Protein AF-A0A973PLI9-F1 (afdb_monomer_lite)

Radius of gyration: 12.69 Å; chains: 1; bounding box: 40×18×24 Å

Foldseek 3Di:
DFWKAFPQRDIDDDDPPDDDDPRIDTPPDDDPPVVNVVVCVVPPPDPGGNVVVVVVVVD

pLDDT: mean 93.99, std 7.38, range [50.16, 98.31]

Secondary structure (DSSP, 8-state):
-EEEEETT--EEEE-TTSPPPTTEEEEEEE--HHHHHHHHHHH----S-HHHHHHHH--

Sequence (59 aa):
MKVVLNEEEQYSIWPADRENPSGWFDAGFSGTKEECLEHIERVWTDMRPKSLREAMNSE

Structure (mmCIF, N/CA/C/O backbone):
data_AF-A0A973PLI9-F1
#
_entry.id   AF-A0A973PLI9-F1
#
loop_
_atom_site.group_PDB
_atom_site.id
_atom_site.type_symbol
_atom_site.label_atom_id
_atom_site.label_alt_id
_atom_site.label_comp_id
_atom_site.label_asym_id
_atom_site.label_entity_id
_atom_site.label_seq_id
_atom_site.pdbx_PDB_ins_code
_atom_site.Cartn_x
_atom_site.Cartn_y
_atom_site.Cartn_z
_atom_site.occupancy
_atom_site.B_iso_or_equiv
_atom_site.auth_seq_id
_atom_site.auth_comp_id
_atom_site.auth_asym_id
_atom_site.auth_atom_id
_atom_site.pdbx_PDB_model_num
ATOM 1 N N . MET A 1 1 ? -10.673 -3.702 0.042 1.00 96.88 1 MET A N 1
ATOM 2 C CA . MET A 1 1 ? -9.473 -2.987 -0.437 1.00 96.88 1 MET A CA 1
ATOM 3 C C . MET A 1 1 ? -8.259 -3.851 -0.165 1.00 96.88 1 MET A C 1
ATOM 5 O O . MET A 1 1 ? -8.322 -4.719 0.701 1.00 96.88 1 MET A O 1
ATOM 9 N N . LYS A 1 2 ? -7.180 -3.641 -0.906 1.00 97.81 2 LYS A N 1
ATOM 10 C CA . LYS A 1 2 ? -5.874 -4.235 -0.636 1.00 97.81 2 LYS A CA 1
ATOM 11 C C . LYS A 1 2 ? -4.795 -3.169 -0.703 1.00 97.81 2 LYS A C 1
ATOM 13 O O . LYS A 1 2 ? -4.969 -2.172 -1.404 1.00 97.81 2 LYS A O 1
ATOM 18 N N . VAL A 1 3 ? -3.721 -3.370 0.042 1.00 98.25 3 VAL A N 1
ATOM 19 C CA . VAL A 1 3 ? -2.538 -2.516 -0.006 1.00 98.25 3 VAL A CA 1
ATOM 20 C C . VAL A 1 3 ? -1.630 -3.040 -1.108 1.00 98.25 3 VAL A C 1
ATOM 22 O O . VAL A 1 3 ? -1.390 -4.245 -1.206 1.00 98.25 3 VAL A O 1
ATOM 25 N N . VAL A 1 4 ? -1.148 -2.128 -1.938 1.00 98.31 4 VAL A N 1
ATOM 26 C CA . VAL A 1 4 ? -0.212 -2.410 -3.023 1.00 98.31 4 VAL A CA 1
ATOM 27 C C . VAL A 1 4 ? 1.040 -1.559 -2.857 1.00 98.31 4 VAL A C 1
ATOM 29 O O . VAL A 1 4 ? 0.968 -0.457 -2.309 1.00 98.31 4 VAL A O 1
ATOM 32 N N . LEU A 1 5 ? 2.168 -2.068 -3.343 1.00 97.75 5 LEU A N 1
ATOM 33 C CA . LEU A 1 5 ? 3.433 -1.346 -3.410 1.00 97.75 5 LEU A CA 1
ATOM 34 C C . LEU A 1 5 ? 4.042 -1.403 -4.810 1.00 97.75 5 LEU A C 1
ATOM 36 O O . LEU A 1 5 ? 3.786 -2.349 -5.555 1.00 97.75 5 LEU A O 1
ATOM 40 N N . ASN A 1 6 ? 4.857 -0.413 -5.153 1.00 97.06 6 ASN A N 1
ATOM 41 C CA . ASN A 1 6 ? 5.639 -0.407 -6.388 1.00 97.06 6 ASN A CA 1
ATOM 42 C C . ASN A 1 6 ? 7.139 -0.644 -6.126 1.00 97.06 6 ASN A C 1
ATOM 44 O O . ASN A 1 6 ? 7.572 -0.807 -4.985 1.00 97.06 6 ASN A O 1
ATOM 48 N N . GLU A 1 7 ? 7.937 -0.659 -7.196 1.00 95.12 7 GLU A N 1
ATOM 49 C CA . GLU A 1 7 ? 9.396 -0.868 -7.139 1.00 95.12 7 GLU A CA 1
ATOM 50 C C . GLU A 1 7 ? 10.142 0.212 -6.332 1.00 95.12 7 GLU A C 1
ATOM 52 O O . GLU A 1 7 ? 11.205 -0.060 -5.774 1.00 95.12 7 GLU A O 1
ATOM 57 N N . GLU A 1 8 ? 9.554 1.405 -6.204 1.00 95.31 8 GLU A N 1
ATOM 58 C CA . GLU A 1 8 ? 10.087 2.528 -5.424 1.00 95.31 8 GLU A CA 1
ATOM 59 C C . 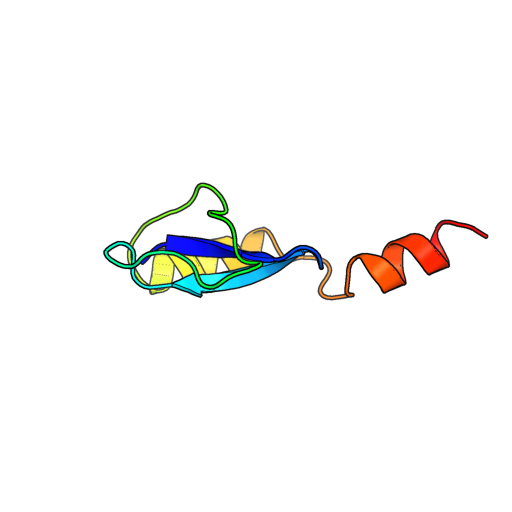GLU A 1 8 ? 9.680 2.488 -3.936 1.00 95.31 8 GLU A C 1
ATOM 61 O O . GLU A 1 8 ? 9.892 3.470 -3.224 1.00 95.31 8 GLU A O 1
ATOM 66 N N . GLU A 1 9 ? 9.108 1.372 -3.460 1.00 94.44 9 GLU A N 1
ATOM 67 C CA . GLU A 1 9 ? 8.578 1.178 -2.095 1.00 94.44 9 GLU A CA 1
ATOM 68 C C . GLU A 1 9 ? 7.460 2.163 -1.710 1.00 94.44 9 GLU A C 1
ATOM 70 O O . GLU A 1 9 ? 7.261 2.481 -0.536 1.00 94.44 9 GLU A O 1
ATOM 75 N N . GLN A 1 10 ? 6.699 2.651 -2.691 1.00 96.62 10 GLN A N 1
ATOM 76 C CA . GLN A 1 10 ? 5.561 3.533 -2.440 1.00 96.62 10 GLN A CA 1
ATOM 77 C C . GLN A 1 10 ? 4.293 2.713 -2.234 1.00 96.62 10 GLN A C 1
ATOM 79 O O . GLN A 1 10 ? 4.002 1.813 -3.020 1.00 96.62 10 GLN A O 1
ATOM 84 N N . TYR A 1 11 ? 3.513 3.064 -1.214 1.00 97.50 11 TYR A N 1
ATOM 85 C CA . TYR A 1 11 ? 2.292 2.351 -0.856 1.00 97.50 11 TYR A CA 1
ATOM 86 C C . TYR A 1 11 ? 1.039 3.049 -1.392 1.00 97.50 11 TYR A C 1
ATOM 88 O O . TYR A 1 11 ? 0.950 4.276 -1.450 1.00 97.50 11 TYR A O 1
ATOM 96 N N . SER A 1 12 ? 0.031 2.256 -1.752 1.00 97.31 12 SER A N 1
ATOM 97 C CA . SER A 1 12 ? -1.301 2.736 -2.125 1.00 97.31 12 SER A CA 1
ATOM 98 C C . SER A 1 12 ? -2.371 1.697 -1.783 1.00 97.31 12 SER A C 1
ATOM 100 O O . SER A 1 12 ? -2.067 0.561 -1.415 1.00 97.31 12 SER A O 1
ATOM 102 N N . ILE A 1 13 ? -3.640 2.079 -1.910 1.00 97.81 13 ILE A N 1
ATOM 103 C CA . ILE A 1 13 ? -4.779 1.167 -1.796 1.00 97.81 13 ILE A CA 1
ATOM 104 C C . ILE A 1 13 ? -5.391 0.898 -3.170 1.00 97.81 13 ILE A C 1
ATOM 106 O O . ILE A 1 13 ? -5.543 1.800 -3.994 1.00 97.81 13 ILE A O 1
ATOM 110 N N . TRP A 1 14 ? -5.801 -0.344 -3.398 1.00 98.06 14 TRP A N 1
ATOM 111 C CA . TRP A 1 14 ? -6.407 -0.796 -4.647 1.00 98.06 14 TRP A CA 1
ATOM 112 C C . TRP A 1 14 ? -7.662 -1.642 -4.376 1.00 98.06 14 TRP A C 1
ATOM 114 O O . TRP A 1 14 ? -7.780 -2.252 -3.302 1.00 98.06 14 TRP A O 1
ATOM 124 N N . PRO A 1 15 ? -8.640 -1.688 -5.299 1.00 97.88 15 PRO A N 1
ATOM 125 C CA . PRO A 1 15 ? -9.737 -2.645 -5.211 1.00 97.88 15 PRO A CA 1
ATOM 126 C C . PRO A 1 15 ? -9.205 -4.085 -5.173 1.00 97.88 15 PRO A C 1
ATOM 128 O O . PRO A 1 15 ? -8.319 -4.455 -5.940 1.00 97.88 15 PRO A O 1
ATOM 131 N N . ALA A 1 16 ? -9.720 -4.895 -4.247 1.00 96.00 16 ALA A N 1
ATOM 132 C CA . ALA A 1 16 ? -9.223 -6.258 -4.025 1.00 96.00 16 ALA A CA 1
ATOM 133 C C . ALA A 1 16 ? -9.663 -7.245 -5.121 1.00 96.00 16 ALA A C 1
ATOM 135 O O . ALA A 1 16 ? -9.049 -8.289 -5.297 1.00 96.00 16 ALA A O 1
ATOM 136 N N . ASP A 1 17 ? -10.713 -6.890 -5.854 1.00 95.88 17 ASP A N 1
ATOM 137 C CA . ASP A 1 17 ? -11.319 -7.634 -6.956 1.00 95.88 17 ASP A CA 1
ATOM 138 C C . ASP A 1 17 ? -10.681 -7.331 -8.322 1.00 95.88 17 ASP A C 1
ATOM 140 O O . ASP A 1 17 ? -11.078 -7.913 -9.330 1.00 95.88 17 ASP A O 1
ATOM 144 N N . ARG A 1 18 ? -9.701 -6.420 -8.376 1.00 96.62 18 ARG A N 1
ATOM 145 C CA . ARG A 1 18 ? -9.014 -6.028 -9.610 1.00 96.62 18 ARG A CA 1
ATOM 146 C C . ARG A 1 18 ? -7.582 -6.537 -9.642 1.00 96.62 18 ARG A C 1
ATOM 148 O O . ARG A 1 18 ? -6.883 -6.551 -8.627 1.00 96.62 18 ARG A O 1
ATOM 155 N N . GLU A 1 19 ? -7.136 -6.881 -10.847 1.00 97.19 19 GLU A N 1
ATOM 156 C CA . GLU A 1 19 ? -5.720 -7.104 -11.127 1.00 97.19 19 GLU A CA 1
ATOM 157 C C . GLU A 1 19 ? -4.920 -5.827 -10.838 1.00 97.19 19 GLU A C 1
ATOM 159 O O . GLU A 1 19 ? -5.437 -4.705 -10.946 1.00 97.19 19 GLU A O 1
ATOM 164 N N . ASN A 1 20 ? -3.668 -6.000 -10.423 1.00 97.25 20 ASN A N 1
ATOM 165 C CA . ASN A 1 20 ? -2.793 -4.870 -10.159 1.00 97.25 20 ASN A CA 1
ATOM 166 C C . ASN A 1 20 ? -2.345 -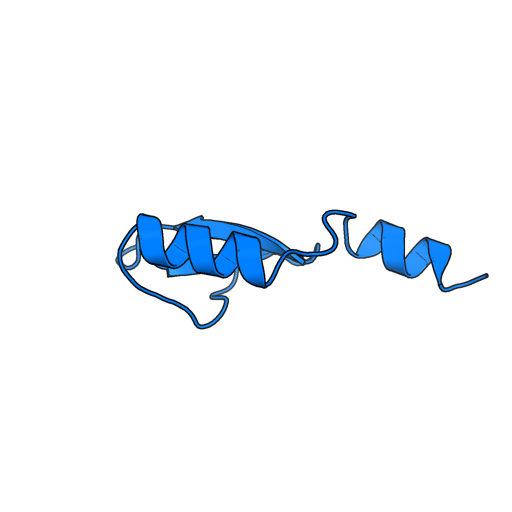4.232 -11.476 1.00 97.25 20 ASN A C 1
ATOM 168 O O . ASN A 1 20 ? -2.058 -4.947 -12.436 1.00 97.25 20 ASN A O 1
ATOM 172 N N . PRO A 1 21 ? -2.235 -2.896 -11.532 1.00 95.94 21 PRO A N 1
ATOM 173 C CA . PRO A 1 21 ? -1.556 -2.243 -12.639 1.00 95.94 21 PRO A CA 1
ATOM 174 C C . PRO A 1 21 ? -0.112 -2.744 -12.769 1.00 95.94 21 PRO A C 1
ATOM 176 O O . PRO A 1 21 ? 0.515 -3.133 -11.783 1.00 95.94 21 PRO A O 1
ATOM 179 N N . SER A 1 22 ? 0.446 -2.673 -13.978 1.00 97.00 22 SER A N 1
ATOM 180 C CA . SER A 1 22 ? 1.858 -2.996 -14.209 1.00 97.00 22 SER A CA 1
ATOM 181 C C . SER A 1 22 ? 2.769 -2.198 -13.269 1.00 97.00 22 SER A C 1
ATOM 183 O O . SER A 1 22 ? 2.595 -0.988 -13.117 1.00 97.00 22 SER A O 1
ATOM 185 N N . GLY A 1 23 ? 3.744 -2.875 -12.658 1.00 96.56 23 GLY A N 1
ATOM 186 C CA . GLY A 1 23 ? 4.675 -2.277 -11.693 1.00 96.56 23 GLY A CA 1
ATOM 187 C C . GLY A 1 23 ? 4.135 -2.149 -10.263 1.00 96.56 23 GLY A C 1
ATOM 188 O O . GLY A 1 23 ? 4.831 -1.600 -9.413 1.00 96.56 23 GLY A O 1
ATOM 189 N N . TRP A 1 24 ? 2.925 -2.649 -9.984 1.00 98.19 24 TRP A N 1
ATOM 190 C CA . TRP A 1 24 ? 2.355 -2.723 -8.637 1.00 98.19 24 TRP A CA 1
ATO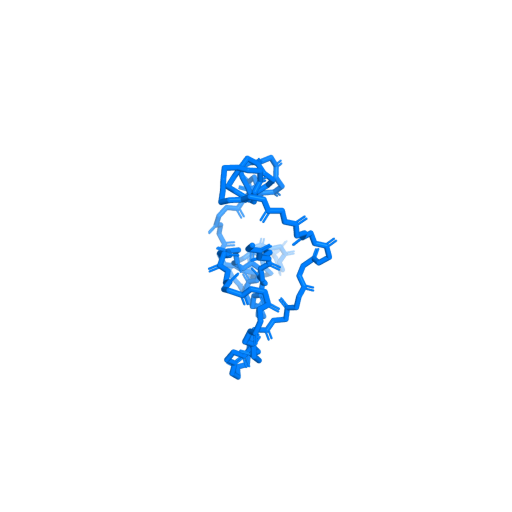M 191 C C . TRP A 1 24 ? 2.167 -4.172 -8.184 1.00 98.19 24 TRP A C 1
ATOM 193 O O . TRP A 1 24 ? 1.702 -5.035 -8.930 1.00 98.19 24 TRP A O 1
ATOM 203 N N . PHE A 1 25 ? 2.467 -4.422 -6.916 1.00 97.81 25 PHE A N 1
ATOM 204 C CA . PHE A 1 25 ? 2.455 -5.739 -6.291 1.00 97.81 25 PHE A CA 1
ATOM 205 C C . PHE A 1 25 ? 1.619 -5.705 -5.014 1.00 97.81 25 PHE A C 1
ATOM 207 O O . PHE A 1 25 ? 1.479 -4.656 -4.389 1.00 97.81 25 PHE A O 1
ATOM 214 N N . ASP A 1 26 ? 1.052 -6.843 -4.617 1.00 97.50 26 ASP A N 1
ATOM 215 C CA . ASP A 1 26 ? 0.302 -6.930 -3.364 1.00 97.50 26 ASP A CA 1
ATOM 216 C C . ASP A 1 26 ? 1.258 -6.818 -2.168 1.00 97.50 26 ASP A C 1
ATOM 218 O O . ASP A 1 26 ? 2.228 -7.567 -2.065 1.00 97.50 26 ASP A O 1
ATOM 222 N N . ALA A 1 27 ? 0.955 -5.917 -1.231 1.00 96.12 27 ALA A N 1
ATOM 223 C CA . ALA A 1 27 ? 1.754 -5.702 -0.021 1.00 96.12 27 ALA A CA 1
ATOM 224 C C . ALA A 1 27 ? 1.406 -6.672 1.124 1.00 96.12 27 ALA A C 1
ATOM 226 O O . ALA A 1 27 ? 1.882 -6.517 2.245 1.00 96.12 27 ALA A O 1
ATOM 227 N N . GLY A 1 28 ? 0.542 -7.659 0.864 1.00 95.44 28 GLY A N 1
ATOM 228 C CA . GLY A 1 28 ? 0.156 -8.682 1.840 1.00 95.44 28 GLY A CA 1
ATOM 229 C C . GLY A 1 28 ? -0.913 -8.257 2.855 1.00 95.44 28 GLY A C 1
ATOM 230 O O . GLY A 1 28 ? -1.173 -9.007 3.792 1.00 95.44 28 GLY A O 1
ATOM 231 N N . PHE A 1 29 ? -1.560 -7.098 2.676 1.00 97.50 29 PHE A N 1
ATOM 232 C CA . PHE A 1 29 ? -2.654 -6.637 3.539 1.00 97.50 29 PHE A CA 1
ATOM 233 C C . PHE A 1 29 ? -3.928 -6.323 2.745 1.00 97.50 29 PHE A C 1
ATOM 235 O O . PHE A 1 29 ? -3.887 -5.652 1.713 1.00 97.50 29 PHE A O 1
ATOM 242 N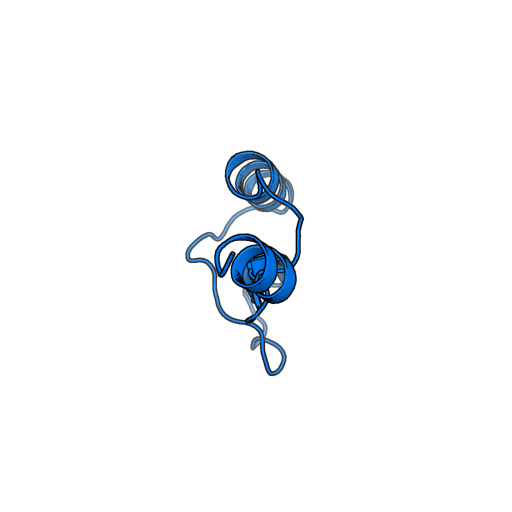 N . SER A 1 30 ? -5.082 -6.763 3.250 1.00 97.69 30 SER A N 1
ATOM 243 C CA . SER A 1 30 ? -6.402 -6.480 2.677 1.00 97.69 30 SER A CA 1
ATOM 244 C C . SER A 1 30 ? -7.451 -6.292 3.764 1.00 97.69 30 SER A C 1
ATOM 246 O O . SER A 1 30 ? -7.456 -7.041 4.736 1.00 97.69 30 SER A O 1
ATOM 248 N N . GLY A 1 31 ? -8.367 -5.347 3.566 1.00 97.31 31 GLY A N 1
ATOM 249 C CA . GLY A 1 31 ? -9.420 -5.020 4.524 1.00 97.31 31 GLY A CA 1
ATOM 250 C C . GLY A 1 31 ? -10.370 -3.945 4.004 1.00 97.31 31 GLY A C 1
ATOM 251 O O . GLY A 1 31 ? -10.504 -3.721 2.791 1.00 97.31 31 GLY A O 1
ATOM 252 N N . THR A 1 32 ? -11.037 -3.265 4.926 1.00 98.19 32 THR A N 1
ATOM 253 C CA . THR A 1 32 ? -11.740 -2.004 4.673 1.00 98.19 32 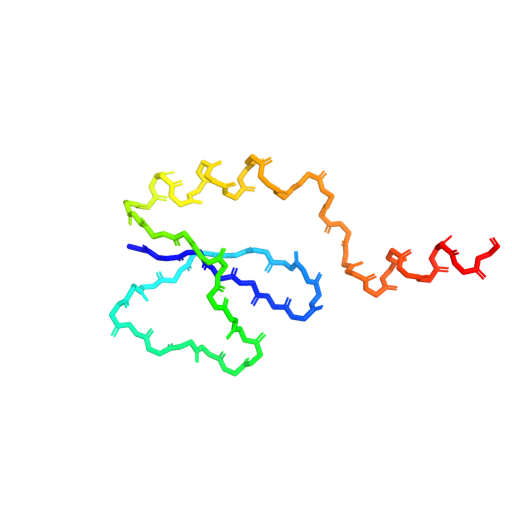THR A CA 1
ATOM 254 C C . THR A 1 32 ? -10.770 -0.930 4.174 1.00 98.19 32 THR A C 1
ATOM 256 O O . THR A 1 32 ? -9.547 -1.082 4.206 1.00 98.19 32 THR A O 1
ATOM 259 N N . LYS A 1 33 ? -11.312 0.173 3.655 1.00 97.25 33 LYS A N 1
ATOM 260 C CA . LYS A 1 33 ? -10.481 1.294 3.206 1.00 97.25 33 LYS A CA 1
ATOM 261 C C . LYS A 1 33 ? -9.675 1.865 4.375 1.00 97.25 33 LYS A C 1
ATOM 263 O O . LYS A 1 33 ? -8.493 2.144 4.212 1.00 97.25 33 LYS A O 1
ATOM 268 N N . GLU A 1 34 ? -10.322 2.001 5.523 1.00 98.12 34 GLU A N 1
ATOM 269 C CA . GLU A 1 34 ? -9.777 2.553 6.756 1.00 98.12 34 GLU A CA 1
ATOM 270 C C . GLU A 1 34 ? -8.637 1.679 7.290 1.00 98.12 34 GLU A C 1
ATOM 272 O O . GLU A 1 34 ? -7.545 2.192 7.512 1.00 98.12 34 GLU A O 1
ATOM 277 N N . GLU A 1 35 ? -8.835 0.359 7.374 1.00 98.19 35 GLU A N 1
ATOM 278 C CA . GLU A 1 35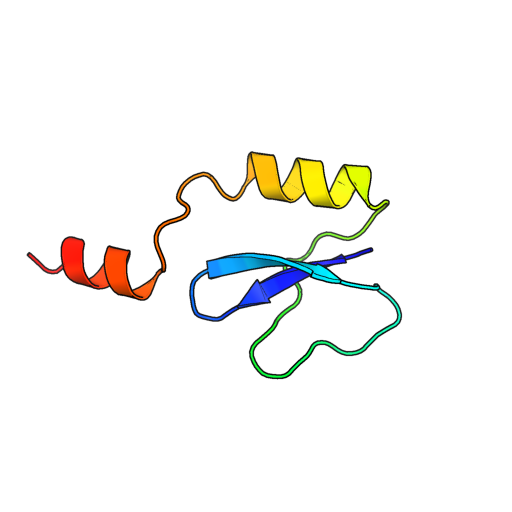 ? -7.784 -0.584 7.791 1.00 98.19 35 GLU A CA 1
ATOM 279 C C . GLU A 1 35 ? -6.570 -0.549 6.854 1.00 98.19 35 GLU A C 1
ATOM 281 O O . GLU A 1 35 ? -5.428 -0.600 7.309 1.00 98.19 35 GLU A O 1
ATOM 286 N N . CYS A 1 36 ? -6.788 -0.457 5.535 1.00 98.00 36 CYS A N 1
ATOM 287 C CA . CYS A 1 36 ? -5.681 -0.357 4.585 1.00 98.00 36 CYS A CA 1
ATOM 288 C C . CYS A 1 36 ? -4.914 0.965 4.732 1.00 98.00 36 CYS A C 1
ATOM 290 O O . CYS A 1 36 ? -3.691 0.960 4.629 1.00 98.00 36 CYS A O 1
ATOM 292 N N . LEU A 1 37 ? -5.604 2.083 4.973 1.00 97.50 37 LEU A N 1
ATOM 293 C CA . LEU A 1 37 ? -4.955 3.377 5.198 1.00 97.50 37 LEU A CA 1
ATOM 294 C C . LEU A 1 37 ? -4.166 3.394 6.512 1.00 97.50 37 LEU A C 1
ATOM 296 O O . LEU A 1 37 ? -3.021 3.836 6.511 1.00 97.50 37 LEU A O 1
ATOM 300 N N . GLU A 1 38 ? -4.731 2.850 7.591 1.00 97.75 38 GLU A N 1
ATOM 301 C CA . GLU A 1 38 ? -4.040 2.723 8.880 1.00 97.75 38 GLU A CA 1
ATOM 302 C C . GLU A 1 38 ? -2.796 1.828 8.761 1.00 97.75 38 GLU A C 1
ATOM 304 O O . GLU A 1 38 ? -1.738 2.129 9.317 1.00 97.75 38 GLU A O 1
ATOM 309 N N . HIS A 1 39 ? -2.892 0.734 7.997 1.00 97.50 39 HIS A N 1
ATOM 310 C CA . HIS A 1 39 ? -1.740 -0.113 7.708 1.00 97.50 39 HIS A CA 1
ATOM 311 C C . HIS A 1 39 ? -0.631 0.677 7.004 1.00 97.50 39 HIS A C 1
ATOM 313 O O . HIS A 1 39 ? 0.513 0.621 7.449 1.00 97.50 39 HIS A O 1
ATOM 319 N N . ILE A 1 40 ? -0.967 1.434 5.951 1.00 96.94 40 ILE A N 1
ATOM 320 C CA . ILE A 1 40 ? -0.003 2.261 5.208 1.00 96.94 40 ILE A CA 1
ATOM 321 C C . ILE A 1 40 ? 0.652 3.294 6.126 1.00 96.94 40 ILE A C 1
ATOM 323 O O . ILE A 1 40 ? 1.874 3.400 6.126 1.00 96.94 40 ILE A O 1
ATOM 327 N N . GLU A 1 41 ? -0.129 4.007 6.938 1.00 96.19 41 GLU A N 1
ATOM 328 C CA . GLU A 1 41 ? 0.387 4.994 7.896 1.00 96.19 41 GLU A CA 1
ATOM 329 C C . GLU A 1 41 ? 1.390 4.374 8.880 1.00 96.19 41 GLU A C 1
ATOM 331 O O . GLU A 1 41 ? 2.411 4.978 9.205 1.00 96.19 41 GLU A O 1
ATOM 336 N N . ARG A 1 42 ? 1.139 3.135 9.317 1.00 95.62 42 ARG A N 1
ATOM 337 C CA . ARG A 1 42 ? 2.015 2.418 10.250 1.00 95.62 42 ARG A CA 1
ATOM 338 C C . ARG A 1 42 ? 3.324 1.949 9.614 1.00 95.62 42 ARG A C 1
ATOM 340 O O . ARG A 1 42 ? 4.348 1.938 10.296 1.00 95.62 42 ARG A O 1
ATOM 347 N N . VAL A 1 43 ? 3.290 1.492 8.361 1.00 95.00 43 VAL A N 1
ATOM 348 C CA . VAL A 1 43 ? 4.447 0.840 7.712 1.00 95.00 43 VAL A CA 1
ATOM 349 C C . VAL A 1 43 ? 5.270 1.789 6.844 1.00 95.00 43 VAL A C 1
ATOM 351 O O . VAL A 1 43 ? 6.475 1.585 6.701 1.00 95.00 43 VAL A O 1
ATOM 354 N N . TRP A 1 44 ? 4.661 2.839 6.291 1.00 94.81 44 TRP A N 1
ATOM 355 C CA . TRP A 1 44 ? 5.325 3.779 5.390 1.00 94.81 44 TRP A CA 1
ATOM 356 C C . TRP A 1 44 ? 5.948 4.955 6.154 1.00 94.81 44 TRP A C 1
ATOM 358 O O . TRP A 1 44 ? 5.532 6.106 6.047 1.00 94.81 44 TRP A O 1
ATOM 368 N N . THR A 1 45 ? 6.957 4.646 6.966 1.00 91.31 45 THR A N 1
ATOM 369 C CA . THR A 1 45 ? 7.616 5.615 7.859 1.00 91.31 45 THR A CA 1
ATOM 370 C C . THR A 1 45 ? 8.659 6.490 7.161 1.00 91.31 45 THR A C 1
ATOM 372 O O . THR A 1 45 ? 8.950 7.590 7.628 1.00 91.31 45 THR A O 1
ATOM 375 N N . ASP A 1 46 ? 9.200 6.031 6.031 1.00 89.94 46 ASP A N 1
ATOM 376 C CA . ASP A 1 46 ? 10.101 6.789 5.164 1.00 89.94 46 ASP A CA 1
ATOM 377 C C . ASP A 1 46 ? 9.487 6.909 3.768 1.00 89.94 46 ASP A C 1
ATOM 379 O O . ASP A 1 46 ? 9.420 5.942 3.010 1.00 89.94 46 ASP A O 1
ATOM 383 N N . MET A 1 47 ? 9.024 8.114 3.438 1.00 89.75 47 MET A N 1
ATOM 384 C CA . MET A 1 47 ? 8.368 8.409 2.161 1.00 89.75 47 MET A CA 1
ATOM 385 C C . MET A 1 47 ? 9.348 8.739 1.029 1.00 89.75 47 MET A C 1
ATOM 387 O O . MET A 1 47 ? 8.915 9.054 -0.082 1.00 89.75 47 MET A O 1
ATOM 391 N N . ARG A 1 48 ? 10.663 8.703 1.279 1.00 91.19 48 ARG A N 1
ATOM 392 C CA . ARG A 1 48 ? 11.651 8.893 0.213 1.00 91.19 48 ARG A CA 1
ATOM 393 C C . ARG A 1 48 ? 11.582 7.713 -0.763 1.00 91.19 48 ARG A C 1
ATOM 395 O O . ARG A 1 48 ? 11.547 6.572 -0.300 1.00 91.19 48 ARG A O 1
ATOM 402 N N . PRO A 1 49 ? 11.617 7.960 -2.086 1.00 90.00 49 PRO A N 1
ATOM 403 C CA . PRO A 1 49 ? 11.713 6.886 -3.067 1.00 90.00 49 PRO A CA 1
ATOM 404 C C . PRO A 1 49 ? 12.912 5.984 -2.772 1.00 90.00 49 PRO A C 1
ATOM 406 O O . PRO A 1 49 ? 13.976 6.476 -2.368 1.00 90.00 49 PRO A O 1
ATOM 409 N N . LYS A 1 50 ? 12.750 4.677 -2.985 1.00 88.69 50 LYS A N 1
ATOM 410 C CA . LYS A 1 50 ? 13.814 3.689 -2.766 1.00 88.69 50 LYS A CA 1
ATOM 411 C C . LYS A 1 50 ? 15.118 4.087 -3.459 1.00 88.69 50 LYS A C 1
ATOM 413 O O . LYS A 1 50 ? 16.168 4.086 -2.818 1.00 88.69 50 LYS A O 1
ATOM 418 N N . SER A 1 51 ? 15.040 4.514 -4.718 1.00 88.75 51 SER A N 1
ATOM 419 C CA . SER A 1 51 ? 16.200 4.950 -5.506 1.00 88.75 51 SER A CA 1
ATOM 420 C C . SER A 1 51 ? 16.994 6.083 -4.838 1.00 88.75 51 SER A C 1
ATOM 422 O O . SER A 1 51 ? 18.225 6.056 -4.803 1.00 88.75 51 SER A O 1
ATOM 424 N N . LEU A 1 52 ? 16.304 7.056 -4.231 1.00 89.62 52 LEU A N 1
ATOM 425 C CA . LEU A 1 52 ? 16.944 8.146 -3.492 1.00 89.62 52 LEU A CA 1
ATOM 426 C C . LEU A 1 52 ? 17.634 7.639 -2.219 1.00 89.62 52 LEU A C 1
ATOM 428 O O . LEU A 1 52 ? 18.737 8.078 -1.898 1.00 89.62 52 LEU A O 1
ATOM 432 N N . ARG A 1 53 ? 17.004 6.709 -1.494 1.00 88.44 53 ARG A N 1
ATOM 433 C CA . ARG A 1 53 ? 17.595 6.103 -0.290 1.00 88.44 53 ARG A CA 1
ATOM 434 C C . ARG A 1 53 ? 18.857 5.308 -0.618 1.00 88.44 53 ARG A C 1
ATOM 436 O O . ARG A 1 53 ? 19.837 5.406 0.113 1.00 88.44 53 ARG A O 1
ATOM 443 N N . GLU A 1 54 ? 18.838 4.544 -1.708 1.00 88.56 54 GLU A N 1
ATOM 444 C CA . GLU A 1 54 ? 20.000 3.781 -2.176 1.00 88.56 54 GLU A CA 1
ATOM 445 C C . GLU A 1 54 ? 21.160 4.703 -2.573 1.00 88.56 54 GLU A C 1
ATOM 447 O O . GLU A 1 54 ? 22.303 4.439 -2.193 1.00 88.56 54 GLU A O 1
ATOM 452 N N . ALA A 1 55 ? 20.870 5.821 -3.247 1.00 89.44 55 ALA A N 1
ATOM 453 C CA . ALA A 1 55 ? 21.880 6.816 -3.605 1.00 89.44 55 ALA A CA 1
ATOM 454 C C . ALA A 1 55 ? 22.563 7.438 -2.371 1.00 89.44 55 ALA A C 1
ATOM 456 O O . ALA A 1 55 ? 23.781 7.562 -2.358 1.00 89.44 55 ALA A O 1
ATOM 457 N N . MET A 1 56 ? 21.800 7.765 -1.321 1.00 88.69 56 MET A N 1
ATOM 458 C CA . MET A 1 56 ? 22.335 8.354 -0.079 1.00 88.69 56 MET A CA 1
ATOM 459 C C . MET A 1 56 ? 23.106 7.357 0.803 1.00 88.69 56 MET A C 1
ATOM 461 O O . MET A 1 56 ? 23.920 7.768 1.621 1.00 88.69 56 MET A O 1
ATOM 465 N N . ASN A 1 57 ? 22.828 6.054 0.685 1.00 80.06 57 ASN A N 1
ATOM 466 C CA . ASN A 1 57 ? 23.515 5.003 1.450 1.00 80.06 57 ASN A CA 1
ATOM 467 C C . ASN A 1 57 ? 24.802 4.503 0.773 1.00 80.06 57 ASN A C 1
ATOM 469 O O . ASN A 1 57 ? 25.516 3.690 1.357 1.00 80.06 57 ASN A O 1
ATOM 473 N N . SER A 1 58 ? 25.067 4.932 -0.462 1.00 73.75 58 SER A N 1
ATOM 474 C CA . SER A 1 58 ? 26.234 4.516 -1.251 1.00 73.75 58 SER A CA 1
ATOM 475 C C . SER A 1 58 ? 27.434 5.468 -1.105 1.00 73.75 58 SER A C 1
ATOM 477 O O . SER A 1 58 ? 28.362 5.387 -1.910 1.00 73.75 58 SER A O 1
ATOM 479 N N . GLU A 1 59 ? 27.415 6.358 -0.105 1.00 50.16 59 GLU A N 1
ATOM 480 C CA . GLU A 1 59 ? 28.485 7.318 0.231 1.00 50.16 59 GLU A CA 1
ATOM 481 C C . GLU A 1 59 ? 29.365 6.857 1.403 1.00 50.16 59 GLU A C 1
ATOM 483 O O . GLU A 1 59 ? 28.822 6.327 2.401 1.00 50.16 59 GLU A O 1
#